Protein AF-A0A1Q6M6F8-F1 (afdb_monomer_lite)

Structure (mmCIF, N/CA/C/O backbone):
data_AF-A0A1Q6M6F8-F1
#
_entry.id   AF-A0A1Q6M6F8-F1
#
loop_
_atom_site.group_PDB
_atom_site.id
_atom_site.type_symbol
_atom_site.label_atom_id
_atom_site.label_alt_id
_atom_site.label_comp_id
_atom_site.label_asym_id
_atom_site.label_entity_id
_atom_site.label_seq_id
_atom_site.pdbx_PDB_ins_code
_atom_site.Cartn_x
_atom_site.Cartn_y
_atom_site.Cartn_z
_atom_site.occupancy
_atom_site.B_iso_or_equiv
_atom_site.auth_seq_id
_atom_site.auth_comp_id
_atom_site.auth_asym_id
_atom_site.auth_atom_id
_atom_site.pdbx_PDB_model_num
ATOM 1 N N . MET A 1 1 ? 40.338 30.286 -50.787 1.00 54.12 1 MET A N 1
ATOM 2 C CA . MET A 1 1 ? 39.137 29.441 -50.655 1.00 54.12 1 MET A CA 1
ATOM 3 C C . MET A 1 1 ? 38.231 30.075 -49.625 1.00 54.12 1 MET A C 1
ATOM 5 O O . MET A 1 1 ? 38.720 30.482 -48.573 1.00 54.12 1 MET A O 1
ATOM 9 N N . SER A 1 2 ? 36.960 30.252 -49.966 1.00 55.09 2 SER A N 1
ATOM 10 C CA . SER A 1 2 ? 35.949 30.808 -49.062 1.00 55.09 2 SER A CA 1
ATOM 11 C C . SER A 1 2 ? 35.604 29.795 -47.964 1.00 55.09 2 SER A C 1
ATOM 13 O O . SER A 1 2 ? 35.619 28.592 -48.212 1.00 55.09 2 SER A O 1
ATOM 15 N N . ALA A 1 3 ? 35.249 30.252 -46.759 1.00 60.31 3 ALA A N 1
ATOM 16 C CA . ALA A 1 3 ? 34.847 29.367 -45.655 1.00 60.31 3 ALA A CA 1
ATOM 17 C C . ALA A 1 3 ? 33.679 28.429 -46.031 1.00 60.31 3 ALA A C 1
ATOM 19 O O . ALA A 1 3 ? 33.611 27.311 -45.533 1.00 60.31 3 ALA A O 1
ATOM 20 N N . LYS A 1 4 ? 32.811 28.860 -46.959 1.00 62.41 4 LYS A N 1
ATOM 21 C CA . LYS A 1 4 ? 31.699 28.055 -47.488 1.00 62.41 4 LYS A CA 1
ATOM 22 C C . LYS A 1 4 ? 32.152 26.915 -48.411 1.00 62.41 4 LYS A C 1
ATOM 24 O O . LYS A 1 4 ? 31.589 25.832 -48.333 1.00 62.41 4 LYS A O 1
ATOM 29 N N . GLU A 1 5 ? 33.190 27.127 -49.226 1.00 61.03 5 GLU A N 1
ATOM 30 C CA . GLU A 1 5 ? 33.732 26.082 -50.116 1.00 61.03 5 GLU A CA 1
ATOM 31 C C . GLU A 1 5 ? 34.355 24.944 -49.300 1.00 61.03 5 GLU A C 1
ATOM 33 O O . GLU A 1 5 ? 34.145 23.777 -49.608 1.00 61.03 5 GLU A O 1
ATOM 38 N N . ASN A 1 6 ? 35.055 25.262 -48.207 1.00 70.06 6 ASN A N 1
ATOM 39 C CA . ASN A 1 6 ? 35.656 24.242 -47.343 1.00 70.06 6 ASN A CA 1
ATOM 40 C C . ASN A 1 6 ? 34.615 23.381 -46.606 1.00 70.06 6 ASN A C 1
ATOM 42 O O . ASN A 1 6 ? 34.870 22.207 -46.353 1.00 70.06 6 ASN A O 1
ATOM 46 N N . GLU A 1 7 ? 33.450 23.935 -46.267 1.00 77.94 7 GLU A N 1
ATOM 47 C CA . GLU A 1 7 ? 32.391 23.200 -45.563 1.00 77.94 7 GLU A CA 1
ATOM 48 C C . GLU A 1 7 ? 31.625 22.246 -46.498 1.00 77.94 7 GLU A C 1
ATOM 50 O O . GLU A 1 7 ? 31.285 21.125 -46.113 1.00 77.94 7 GLU A O 1
ATOM 55 N N . GLU A 1 8 ? 31.394 22.657 -47.747 1.00 79.19 8 GLU A N 1
ATOM 56 C CA . GLU A 1 8 ? 30.824 21.788 -48.786 1.00 79.19 8 GLU A CA 1
ATOM 57 C C . GLU A 1 8 ? 31.805 20.684 -49.206 1.00 79.19 8 GLU A C 1
ATOM 59 O O . GLU A 1 8 ? 31.403 19.528 -49.372 1.00 79.19 8 GLU A O 1
ATOM 64 N N . ILE A 1 9 ? 33.102 20.998 -49.294 1.00 77.25 9 ILE A N 1
ATOM 65 C CA . ILE A 1 9 ? 34.159 20.010 -49.555 1.00 77.25 9 ILE A CA 1
ATOM 66 C C . ILE A 1 9 ? 34.238 18.973 -48.419 1.00 77.25 9 ILE A C 1
ATOM 68 O O . ILE A 1 9 ? 34.356 17.779 -48.683 1.00 77.25 9 ILE A O 1
ATOM 72 N N . ASP A 1 10 ? 34.108 19.383 -47.154 1.00 82.88 10 ASP A N 1
ATOM 73 C CA . ASP A 1 10 ? 34.149 18.448 -46.020 1.00 82.88 10 ASP A CA 1
ATOM 74 C C . ASP A 1 10 ? 32.909 17.533 -45.960 1.00 82.88 10 ASP A C 1
ATOM 76 O O . ASP A 1 10 ? 33.017 16.334 -45.679 1.00 82.88 10 ASP A O 1
ATOM 80 N N . LYS A 1 11 ? 31.719 18.060 -46.285 1.00 84.56 11 LYS A N 1
ATOM 81 C CA . LYS A 1 11 ? 30.490 17.251 -46.404 1.00 84.56 11 LYS A CA 1
ATOM 82 C C . LYS A 1 11 ? 30.592 16.228 -47.535 1.00 84.56 11 LYS A C 1
ATOM 84 O O . LYS A 1 11 ? 30.311 15.052 -47.311 1.00 84.56 11 LYS A O 1
ATOM 89 N N . THR A 1 12 ? 31.053 16.648 -48.710 1.00 81.00 12 THR A N 1
ATOM 90 C CA . THR A 1 12 ? 31.200 15.761 -49.876 1.00 81.00 12 THR A CA 1
ATOM 91 C C . THR A 1 12 ? 32.276 14.693 -49.665 1.00 81.00 12 THR A C 1
ATOM 93 O O . THR A 1 12 ? 32.055 13.538 -50.021 1.00 81.00 12 THR A O 1
ATOM 96 N N . LEU A 1 13 ? 33.394 15.005 -48.997 1.00 79.56 13 LEU A N 1
ATOM 97 C CA . LEU A 1 13 ? 34.394 14.008 -48.584 1.00 79.56 13 LEU A CA 1
ATOM 98 C C . LEU A 1 13 ? 33.834 12.981 -47.590 1.00 79.56 13 LEU A C 1
ATOM 100 O O . LEU A 1 13 ? 34.155 11.795 -47.682 1.00 79.56 13 LEU A O 1
ATOM 104 N N . LYS A 1 14 ? 32.987 13.403 -46.643 1.00 79.69 14 LYS A N 1
ATOM 105 C CA . LYS A 1 14 ? 32.314 12.493 -45.698 1.00 79.69 14 LYS A CA 1
ATOM 106 C C . LYS A 1 14 ? 31.314 11.574 -46.395 1.00 79.69 14 LYS A C 1
ATOM 108 O O . LYS A 1 14 ? 31.249 10.394 -46.057 1.00 79.69 14 LYS A O 1
ATOM 113 N N . GLU A 1 15 ? 30.555 12.090 -47.356 1.00 78.06 15 GLU A N 1
ATOM 114 C CA . GLU A 1 15 ? 29.629 11.295 -48.170 1.00 78.06 15 GLU A CA 1
ATOM 115 C C . GLU A 1 15 ? 30.373 10.317 -49.085 1.00 78.06 15 GLU A C 1
ATOM 117 O O . GLU A 1 15 ? 30.044 9.131 -49.102 1.00 78.06 15 GLU A O 1
ATOM 122 N N . LEU A 1 16 ? 31.441 10.761 -49.754 1.00 75.12 16 LEU A N 1
ATOM 123 C CA . LEU A 1 16 ? 32.292 9.902 -50.579 1.00 75.12 16 LEU A CA 1
ATOM 124 C C . LEU A 1 16 ? 32.939 8.783 -49.752 1.00 75.12 16 LEU A C 1
ATOM 126 O O . LEU A 1 16 ? 32.930 7.631 -50.170 1.00 75.12 16 LEU A O 1
ATOM 130 N N . ASN A 1 17 ? 33.430 9.087 -48.546 1.00 73.62 17 ASN A N 1
ATOM 131 C CA . ASN A 1 17 ? 33.980 8.081 -47.632 1.00 73.62 17 ASN A CA 1
ATOM 132 C C . ASN A 1 17 ? 32.930 7.093 -47.107 1.00 73.62 17 ASN A C 1
ATOM 134 O O . ASN A 1 17 ? 33.291 5.983 -46.729 1.00 73.62 17 ASN A O 1
ATOM 138 N N . LYS A 1 18 ? 31.645 7.465 -47.050 1.00 71.12 18 LYS A N 1
ATOM 139 C CA . LYS A 1 18 ? 30.561 6.518 -46.745 1.00 71.12 18 LYS A CA 1
ATOM 140 C C . LYS A 1 18 ? 30.255 5.623 -47.944 1.00 71.12 18 LYS A C 1
ATOM 142 O O . LYS A 1 18 ? 30.120 4.422 -47.761 1.00 71.12 18 LYS A O 1
ATOM 147 N N . LEU A 1 19 ? 30.194 6.196 -49.148 1.00 69.25 19 LEU A N 1
ATOM 148 C CA . LEU A 1 19 ? 29.946 5.468 -50.401 1.00 69.25 19 LEU A CA 1
ATOM 149 C C . LEU A 1 19 ? 31.112 4.555 -50.807 1.00 69.25 19 LEU A C 1
ATOM 151 O O . LEU A 1 19 ? 30.902 3.556 -51.482 1.00 69.25 19 LEU A O 1
ATOM 155 N N . SER A 1 20 ? 32.335 4.901 -50.399 1.00 63.59 20 SER A N 1
ATOM 156 C CA . SER A 1 20 ? 33.549 4.121 -50.653 1.00 63.59 20 SER A CA 1
ATOM 157 C C . SER A 1 20 ? 33.733 2.943 -49.685 1.00 63.59 20 SER A C 1
ATOM 159 O O . SER A 1 20 ? 34.682 2.177 -49.860 1.00 63.59 20 SER A O 1
ATOM 161 N N . LYS A 1 21 ? 32.889 2.807 -48.653 1.00 75.25 21 LYS A N 1
ATOM 162 C CA . LYS A 1 21 ? 32.898 1.644 -47.753 1.00 75.25 21 LYS A CA 1
ATOM 163 C C . LYS A 1 21 ? 32.114 0.492 -48.366 1.00 75.25 21 LYS A C 1
ATOM 165 O O . LYS A 1 21 ? 31.173 0.715 -49.122 1.00 75.25 21 LYS A O 1
ATOM 170 N N . ASP A 1 22 ? 32.492 -0.728 -47.998 1.00 84.44 22 ASP A N 1
ATOM 171 C CA . ASP A 1 22 ? 31.762 -1.932 -48.384 1.00 84.44 22 ASP A CA 1
ATOM 172 C C . ASP A 1 22 ? 30.301 -1.836 -47.890 1.00 84.44 22 ASP A C 1
ATOM 174 O O . ASP A 1 22 ? 30.079 -1.670 -46.681 1.00 84.44 22 ASP A O 1
ATOM 178 N N . PRO A 1 23 ? 29.300 -1.910 -48.788 1.00 84.06 23 PRO A N 1
ATOM 179 C CA . PRO A 1 23 ? 27.889 -1.865 -48.420 1.00 84.06 23 PRO A CA 1
ATOM 180 C C . PRO A 1 23 ? 27.503 -2.859 -47.317 1.00 84.06 23 PRO A C 1
ATOM 182 O O . PRO A 1 23 ? 26.645 -2.544 -46.491 1.00 84.06 23 PRO A O 1
ATOM 185 N N . GLU A 1 24 ? 28.148 -4.030 -47.253 1.00 86.50 24 GLU A N 1
ATOM 186 C CA . GLU A 1 24 ? 27.878 -5.015 -46.201 1.00 86.50 24 GLU A CA 1
ATOM 187 C C . GLU A 1 24 ? 28.318 -4.542 -44.808 1.00 86.50 24 GLU A C 1
ATOM 189 O O . GLU A 1 24 ? 27.642 -4.821 -43.815 1.00 86.50 24 GLU A O 1
ATOM 194 N N . GLU A 1 25 ? 29.436 -3.821 -44.703 1.00 82.75 25 GLU A N 1
ATOM 195 C CA . GLU A 1 25 ? 29.900 -3.267 -43.427 1.00 82.75 25 GLU A CA 1
ATOM 196 C C . GLU A 1 25 ? 29.019 -2.107 -42.961 1.00 82.75 25 GLU A C 1
ATOM 198 O O . GLU A 1 25 ? 28.721 -2.000 -41.768 1.00 82.75 25 GLU A O 1
ATOM 203 N N . VAL A 1 26 ? 28.563 -1.266 -43.896 1.00 84.12 26 VAL A N 1
ATOM 204 C CA . VAL A 1 26 ? 27.620 -0.178 -43.600 1.00 84.12 26 VAL A CA 1
ATOM 205 C C . VAL A 1 26 ? 26.303 -0.750 -43.079 1.00 84.12 26 VAL A C 1
ATOM 207 O O . VAL A 1 26 ? 25.832 -0.316 -42.030 1.00 84.12 26 VAL A O 1
ATOM 210 N N . ALA A 1 27 ? 25.763 -1.783 -43.733 1.00 87.50 27 ALA A N 1
ATOM 211 C CA . ALA A 1 27 ? 24.533 -2.441 -43.300 1.00 87.50 27 ALA A CA 1
ATOM 212 C C . ALA A 1 27 ? 24.665 -3.081 -41.905 1.00 87.50 27 ALA A C 1
ATOM 214 O O . ALA A 1 27 ? 23.794 -2.886 -41.059 1.00 87.50 27 ALA A O 1
ATOM 215 N N . LYS A 1 28 ? 25.773 -3.785 -41.621 1.00 88.12 28 LYS A N 1
ATOM 216 C CA . LYS A 1 28 ? 26.042 -4.366 -40.288 1.00 88.12 28 LYS A CA 1
ATOM 217 C C . LYS A 1 28 ? 26.160 -3.292 -39.203 1.00 88.12 28 LYS A C 1
ATOM 219 O O . LYS A 1 28 ? 25.697 -3.495 -38.080 1.00 88.12 28 LYS A O 1
ATOM 224 N N . TYR A 1 29 ? 26.787 -2.157 -39.519 1.00 87.50 29 TYR A N 1
ATOM 225 C CA . TYR A 1 29 ? 26.896 -1.029 -38.594 1.00 87.50 29 TYR A CA 1
ATOM 226 C C . TYR A 1 29 ? 25.525 -0.407 -38.308 1.00 87.50 29 TYR A C 1
ATOM 228 O O . TYR A 1 29 ? 25.161 -0.238 -37.146 1.00 87.50 29 TYR A O 1
ATOM 236 N N . GLU A 1 30 ? 24.741 -0.129 -39.349 1.00 88.19 30 GLU A N 1
ATOM 237 C CA . GLU A 1 30 ? 23.393 0.417 -39.204 1.00 88.19 30 GLU A CA 1
ATOM 238 C C . GLU A 1 30 ? 22.485 -0.540 -38.430 1.00 88.19 30 GLU A C 1
ATOM 240 O O . GLU A 1 30 ? 21.820 -0.115 -37.491 1.00 88.19 30 GLU A O 1
ATOM 245 N N . GLU A 1 31 ? 22.487 -1.838 -38.743 1.00 91.44 31 GLU A N 1
ATOM 246 C CA . GLU A 1 31 ? 21.683 -2.835 -38.028 1.00 91.44 31 GLU A CA 1
ATOM 247 C C . GLU A 1 31 ? 22.027 -2.895 -36.534 1.00 91.44 31 GLU A C 1
ATOM 249 O O . GLU A 1 31 ? 21.130 -3.003 -35.691 1.00 91.44 31 GLU A O 1
ATOM 254 N N . ARG A 1 32 ? 23.312 -2.757 -36.190 1.00 93.50 32 ARG A N 1
ATOM 255 C CA . ARG A 1 32 ? 23.765 -2.670 -34.800 1.00 93.50 32 ARG A CA 1
ATOM 256 C C . ARG A 1 32 ? 23.236 -1.417 -34.103 1.00 93.50 32 ARG A C 1
ATOM 258 O O . ARG A 1 32 ? 22.711 -1.534 -32.997 1.00 93.50 32 ARG A O 1
ATOM 265 N N . GLU A 1 33 ? 23.349 -0.247 -34.729 1.00 92.31 33 GLU A N 1
ATOM 266 C CA . GLU A 1 33 ? 22.814 1.013 -34.189 1.00 92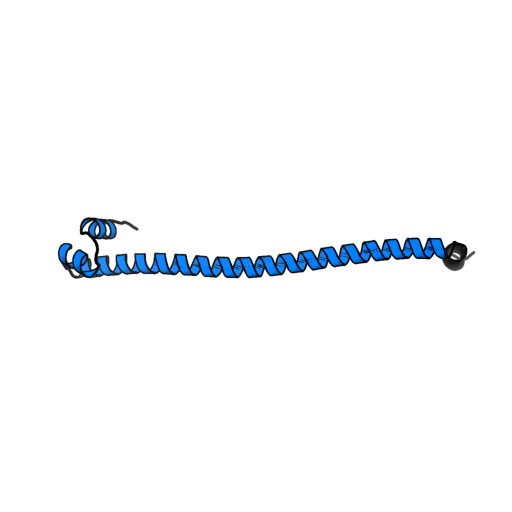.31 33 GLU A CA 1
ATOM 267 C C . GLU A 1 33 ? 21.290 0.927 -34.012 1.00 92.31 33 GLU A C 1
ATOM 269 O O . GLU A 1 33 ? 20.762 1.214 -32.937 1.00 92.31 33 GLU A O 1
ATOM 274 N N . TRP A 1 34 ? 20.579 0.409 -35.017 1.00 95.19 34 TRP A N 1
ATOM 275 C CA . TRP A 1 34 ? 19.142 0.154 -34.944 1.00 95.19 34 TRP A CA 1
ATOM 276 C C . TRP A 1 34 ? 18.779 -0.818 -33.821 1.00 95.19 34 TRP A C 1
ATOM 278 O O . TRP A 1 34 ? 17.772 -0.618 -33.143 1.00 95.19 34 TRP A O 1
ATOM 288 N N . SER A 1 35 ? 19.578 -1.863 -33.596 1.00 94.06 35 SER A N 1
ATOM 289 C CA . SER A 1 35 ? 19.352 -2.813 -32.505 1.00 94.06 35 SER A CA 1
ATOM 290 C C . SER A 1 35 ? 19.511 -2.162 -31.133 1.00 94.06 35 SER A C 1
ATOM 292 O O . SER A 1 35 ? 18.709 -2.442 -30.244 1.00 94.06 35 SER A O 1
ATOM 294 N N . ILE A 1 36 ? 20.512 -1.295 -30.959 1.00 93.69 36 ILE A N 1
ATOM 295 C CA . ILE A 1 36 ? 20.715 -0.542 -29.714 1.00 93.69 36 ILE A CA 1
ATOM 296 C C . ILE A 1 36 ? 19.535 0.404 -29.486 1.00 93.69 36 ILE A C 1
ATOM 298 O O . ILE A 1 36 ? 18.943 0.401 -28.409 1.00 93.69 36 ILE A O 1
ATOM 302 N N . MET A 1 37 ? 19.125 1.145 -30.519 1.00 94.81 37 MET A N 1
ATOM 303 C CA . MET A 1 37 ? 17.983 2.054 -30.427 1.00 94.81 37 MET A CA 1
ATOM 304 C C . MET A 1 37 ? 16.681 1.321 -30.091 1.00 94.81 37 MET A C 1
ATOM 306 O O . MET A 1 37 ? 15.925 1.789 -29.241 1.00 94.81 37 MET A O 1
ATOM 310 N N . ARG A 1 38 ? 16.413 0.170 -30.726 1.00 96.38 38 ARG A N 1
ATOM 311 C CA . ARG A 1 38 ? 15.238 -0.661 -30.412 1.00 96.38 38 ARG A CA 1
ATOM 312 C C . ARG A 1 38 ? 15.260 -1.117 -28.961 1.00 96.38 38 ARG A C 1
ATOM 314 O O . ARG A 1 38 ? 14.269 -0.929 -28.265 1.00 96.38 38 ARG A O 1
ATOM 321 N N . TYR A 1 39 ? 16.394 -1.641 -28.504 1.00 96.25 39 TYR A N 1
ATOM 322 C CA . TYR A 1 39 ? 16.552 -2.088 -27.126 1.00 96.25 39 TYR A CA 1
ATOM 323 C C . TYR A 1 39 ? 16.305 -0.952 -26.126 1.00 96.25 39 TYR A C 1
ATOM 325 O O . TYR A 1 39 ? 15.525 -1.111 -25.191 1.00 96.25 39 TYR A O 1
ATOM 333 N N . ASP A 1 40 ? 16.894 0.223 -26.345 1.00 96.25 40 ASP A N 1
ATOM 334 C CA . ASP A 1 40 ? 16.710 1.369 -25.452 1.00 96.25 40 ASP A CA 1
ATOM 335 C C . ASP A 1 40 ? 15.249 1.830 -25.386 1.00 96.25 40 ASP A C 1
ATOM 337 O O . ASP A 1 40 ? 14.755 2.193 -24.314 1.00 96.25 40 ASP A O 1
ATOM 341 N N . VAL A 1 41 ? 14.545 1.819 -26.521 1.00 97.00 41 VAL A N 1
ATOM 342 C CA . VAL A 1 41 ? 13.115 2.147 -26.582 1.00 97.00 41 VAL A CA 1
ATOM 343 C C . VAL A 1 41 ? 12.290 1.095 -25.843 1.00 97.00 41 VAL A C 1
ATOM 345 O O . VAL A 1 41 ? 11.496 1.459 -24.978 1.00 97.00 41 VAL A O 1
ATOM 348 N N . GLU A 1 42 ? 12.513 -0.192 -26.113 1.00 96.94 42 GLU A N 1
ATOM 349 C CA . GLU A 1 42 ? 11.815 -1.293 -25.440 1.00 96.94 42 GLU A CA 1
ATOM 350 C C . GLU A 1 42 ? 12.008 -1.237 -23.923 1.00 96.94 42 GLU A C 1
ATOM 352 O O . GLU A 1 42 ? 11.043 -1.347 -23.165 1.00 96.94 42 GLU A O 1
ATOM 357 N N . MET A 1 43 ? 13.235 -0.996 -23.459 1.00 97.38 43 MET A N 1
ATOM 358 C CA . MET A 1 43 ? 13.539 -0.904 -22.032 1.00 97.38 43 MET A CA 1
ATOM 359 C C . MET A 1 43 ? 12.845 0.290 -21.374 1.00 97.38 43 MET A C 1
ATOM 361 O O . MET A 1 43 ? 12.303 0.149 -20.274 1.00 97.38 43 MET A O 1
ATOM 365 N N . LYS A 1 44 ? 12.801 1.450 -22.042 1.00 96.88 44 LYS A N 1
ATOM 366 C CA . LYS A 1 44 ? 12.047 2.617 -21.555 1.00 96.88 44 LYS A CA 1
ATOM 367 C C . LYS A 1 44 ? 10.554 2.314 -21.468 1.00 96.88 44 LYS A C 1
ATOM 369 O O . LYS A 1 44 ? 9.954 2.551 -20.424 1.00 96.88 44 LYS A O 1
ATOM 374 N N . THR A 1 45 ? 9.971 1.725 -22.510 1.00 96.12 45 THR A N 1
ATOM 375 C CA . THR A 1 45 ? 8.546 1.375 -22.535 1.00 96.12 45 THR A CA 1
ATOM 376 C C . THR A 1 45 ? 8.189 0.342 -21.466 1.00 96.12 45 THR A C 1
ATOM 378 O O . THR A 1 45 ? 7.205 0.520 -20.749 1.00 96.12 45 THR A O 1
ATOM 381 N N . ASN A 1 46 ? 8.999 -0.705 -21.301 1.00 97.12 46 ASN A N 1
ATOM 382 C CA . ASN A 1 46 ? 8.780 -1.728 -20.279 1.00 97.12 46 ASN A CA 1
ATOM 383 C C . ASN A 1 46 ? 8.852 -1.141 -18.869 1.00 97.12 46 ASN A C 1
ATOM 385 O O . ASN A 1 46 ? 8.042 -1.490 -18.009 1.00 97.12 46 ASN A O 1
ATOM 389 N N . ARG A 1 47 ? 9.792 -0.220 -18.634 1.00 96.31 47 ARG A N 1
ATOM 390 C CA . ARG A 1 47 ? 9.895 0.491 -17.362 1.00 96.31 47 ARG A CA 1
ATOM 391 C C . ARG A 1 47 ? 8.658 1.346 -17.094 1.00 96.31 47 ARG A C 1
ATOM 393 O O . ARG A 1 47 ? 8.078 1.223 -16.021 1.00 96.31 47 ARG A O 1
ATOM 400 N N . GLU A 1 48 ? 8.234 2.165 -18.055 1.00 96.88 48 GLU A N 1
ATOM 401 C CA . GLU A 1 48 ? 7.035 3.005 -17.917 1.00 96.88 48 GLU A CA 1
ATOM 402 C C . GLU A 1 48 ? 5.774 2.171 -17.665 1.00 96.88 48 GLU A C 1
ATOM 404 O O . GLU A 1 48 ? 4.933 2.535 -16.839 1.00 96.88 48 GLU A O 1
ATOM 409 N N . LEU A 1 49 ? 5.636 1.039 -18.358 1.00 97.00 49 LEU A N 1
ATOM 410 C CA . LEU A 1 49 ? 4.525 0.119 -18.150 1.00 97.00 49 LEU A CA 1
ATOM 411 C C . LEU A 1 49 ? 4.572 -0.490 -16.743 1.00 97.00 49 LEU A C 1
ATOM 413 O O . LEU A 1 49 ? 3.556 -0.508 -16.050 1.00 97.00 49 LEU A O 1
ATOM 417 N N . GLY A 1 50 ? 5.753 -0.924 -16.297 1.00 97.44 50 GLY A N 1
ATOM 418 C CA . GLY A 1 50 ? 5.965 -1.458 -14.954 1.00 97.44 50 GLY A CA 1
ATOM 419 C C . GLY A 1 50 ? 5.660 -0.446 -13.848 1.00 97.44 50 GLY A C 1
ATOM 420 O O . GLY A 1 50 ? 5.014 -0.799 -12.863 1.00 97.44 50 GLY A O 1
ATOM 421 N N . GLU A 1 51 ? 6.061 0.816 -14.021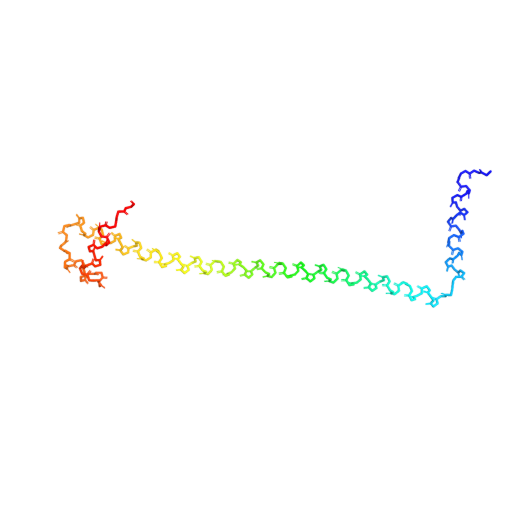 1.00 97.31 51 GLU A N 1
ATOM 422 C CA . GLU A 1 51 ? 5.755 1.905 -13.084 1.00 97.31 51 GLU A CA 1
ATOM 423 C C . GLU A 1 51 ? 4.238 2.152 -13.005 1.00 97.31 51 GLU A C 1
ATOM 425 O O . GLU A 1 51 ? 3.678 2.148 -11.906 1.00 97.31 51 GLU A O 1
ATOM 430 N N . LYS A 1 52 ? 3.544 2.244 -14.150 1.00 97.12 52 LYS A N 1
ATOM 431 C CA . LYS A 1 52 ? 2.077 2.410 -14.201 1.00 97.12 52 LYS A CA 1
ATOM 432 C C . LYS A 1 52 ? 1.329 1.235 -13.573 1.00 97.12 52 LYS A C 1
ATOM 434 O O . LYS A 1 52 ? 0.398 1.430 -12.791 1.00 97.12 52 LYS A O 1
ATOM 439 N N . GLU A 1 53 ? 1.714 0.002 -13.901 1.00 96.12 53 GLU A N 1
ATOM 440 C CA . GLU A 1 53 ? 1.108 -1.186 -13.297 1.00 96.12 53 GLU A CA 1
ATOM 441 C C . GLU A 1 53 ? 1.359 -1.247 -11.789 1.00 96.12 53 GLU A C 1
ATOM 443 O O . GLU A 1 53 ? 0.453 -1.590 -11.023 1.00 96.12 53 GLU A O 1
ATOM 448 N N . GLY A 1 54 ? 2.576 -0.906 -11.363 1.00 97.56 54 GLY A N 1
ATOM 449 C CA . GLY A 1 54 ? 2.969 -0.844 -9.962 1.00 97.56 54 GLY A CA 1
ATOM 450 C C . GLY A 1 54 ? 2.133 0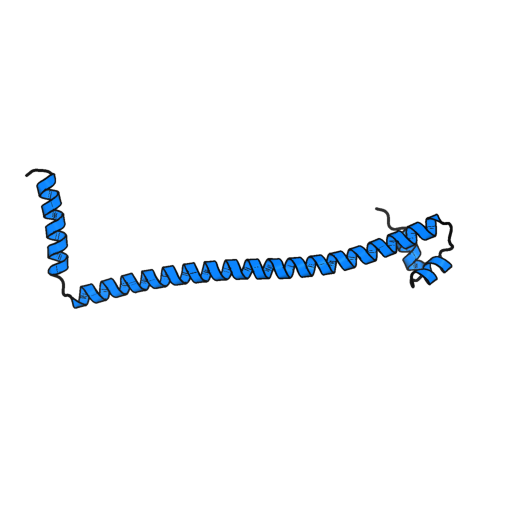.161 -9.177 1.00 97.56 54 GLY A C 1
ATOM 451 O O . GLY A 1 54 ? 1.601 -0.186 -8.123 1.00 97.56 54 GLY A O 1
ATOM 452 N N . GLU A 1 55 ? 1.942 1.364 -9.718 1.00 97.44 55 GLU A N 1
ATOM 453 C CA . GLU A 1 55 ? 1.118 2.413 -9.114 1.00 97.44 55 GLU A CA 1
ATOM 454 C C . GLU A 1 55 ? -0.347 1.973 -8.980 1.00 97.44 55 GLU A C 1
ATOM 456 O O . GLU A 1 55 ? -0.912 2.014 -7.885 1.00 97.44 55 GLU A O 1
ATOM 461 N N . ILE A 1 56 ? -0.949 1.447 -10.054 1.00 96.88 56 ILE A N 1
ATOM 462 C CA . ILE A 1 56 ? -2.341 0.969 -10.038 1.00 96.88 56 ILE A CA 1
ATOM 463 C C . ILE A 1 56 ? -2.525 -0.158 -9.013 1.00 96.88 56 ILE A C 1
ATOM 465 O O . ILE A 1 56 ? -3.519 -0.184 -8.278 1.00 96.88 56 ILE A O 1
ATOM 469 N N . ARG A 1 57 ? -1.589 -1.114 -8.955 1.00 96.12 57 ARG A N 1
ATOM 470 C CA . ARG A 1 57 ? -1.632 -2.202 -7.966 1.00 96.12 57 ARG A CA 1
ATOM 471 C C . ARG A 1 57 ? -1.471 -1.658 -6.549 1.00 96.12 57 ARG A C 1
ATOM 473 O O . ARG A 1 57 ? -2.232 -2.060 -5.669 1.00 96.12 57 ARG A O 1
ATOM 480 N N . GLY A 1 58 ? -0.531 -0.739 -6.342 1.00 97.38 58 GLY A N 1
ATOM 481 C CA . GLY A 1 58 ? -0.285 -0.080 -5.063 1.00 97.38 58 GLY A CA 1
ATOM 482 C C . GLY A 1 58 ? -1.527 0.635 -4.537 1.00 97.38 58 GLY A C 1
ATOM 483 O O . GLY A 1 58 ? -1.945 0.369 -3.410 1.00 97.38 58 GLY A O 1
ATOM 484 N N . LEU A 1 59 ? -2.175 1.447 -5.376 1.00 97.06 59 LEU A N 1
ATOM 485 C CA . LEU A 1 59 ? -3.414 2.153 -5.038 1.00 97.06 59 LEU A CA 1
ATOM 486 C C . LEU A 1 59 ? -4.538 1.185 -4.655 1.00 97.06 59 LEU A C 1
ATOM 488 O O . LEU A 1 59 ? -5.131 1.328 -3.589 1.00 97.06 59 LEU A O 1
ATOM 492 N N . LYS A 1 60 ? -4.783 0.140 -5.460 1.00 96.31 60 LYS A N 1
ATOM 493 C CA . LYS A 1 60 ? -5.827 -0.861 -5.166 1.00 96.31 60 LYS A CA 1
ATOM 494 C C . LYS A 1 60 ? -5.587 -1.596 -3.847 1.00 96.31 60 LYS A C 1
ATOM 496 O O . LYS A 1 60 ? -6.537 -1.898 -3.125 1.00 96.31 60 LYS A O 1
ATOM 501 N N . ILE A 1 61 ? -4.336 -1.939 -3.544 1.00 96.12 61 ILE A N 1
ATOM 502 C CA . ILE A 1 61 ? -3.982 -2.607 -2.285 1.00 96.12 61 ILE A CA 1
ATOM 503 C C . ILE A 1 61 ? -4.137 -1.634 -1.113 1.00 96.12 61 ILE A C 1
ATOM 505 O O . ILE A 1 61 ? -4.709 -2.013 -0.091 1.00 96.12 61 ILE A O 1
ATOM 509 N N . GLY A 1 62 ? -3.659 -0.399 -1.269 1.00 96.81 62 GLY A N 1
ATOM 510 C CA . GLY A 1 62 ? -3.768 0.655 -0.264 1.00 96.81 62 GLY A CA 1
ATOM 511 C C . GLY A 1 62 ? -5.218 0.960 0.096 1.00 96.81 62 GLY A C 1
ATOM 512 O O . GLY A 1 62 ? -5.567 0.934 1.272 1.00 96.81 62 GLY A O 1
ATOM 513 N N . GLU A 1 63 ? -6.083 1.141 -0.902 1.00 96.31 63 GLU A N 1
ATOM 514 C CA . GLU A 1 63 ? -7.512 1.403 -0.704 1.00 96.31 63 GLU A CA 1
ATOM 515 C C . GLU A 1 63 ? -8.205 0.249 0.031 1.00 96.31 63 GLU A C 1
ATOM 517 O O . GLU A 1 63 ? -8.896 0.467 1.026 1.00 96.31 63 GLU A O 1
ATOM 522 N N . LYS A 1 64 ? -7.974 -0.999 -0.400 1.00 95.50 64 LYS A N 1
ATOM 523 C CA . LYS A 1 64 ? -8.550 -2.178 0.267 1.00 95.50 64 LYS A CA 1
ATOM 524 C C . LYS A 1 64 ? -8.101 -2.287 1.721 1.00 95.50 64 LYS A C 1
ATOM 526 O O . LYS A 1 64 ? -8.930 -2.541 2.591 1.00 95.50 64 LYS A O 1
ATOM 531 N N . ARG A 1 65 ? -6.804 -2.101 1.989 1.00 94.44 65 ARG A N 1
ATOM 532 C CA . ARG A 1 65 ? -6.260 -2.145 3.354 1.00 94.44 65 ARG A CA 1
ATOM 533 C C . ARG A 1 65 ? -6.838 -1.026 4.211 1.00 94.44 65 ARG A C 1
ATOM 535 O O . ARG A 1 65 ? -7.352 -1.313 5.285 1.00 94.44 65 ARG A O 1
ATOM 542 N N . GLY A 1 66 ? -6.833 0.203 3.699 1.00 95.94 66 GLY A N 1
ATOM 543 C CA . GLY A 1 66 ? -7.383 1.364 4.391 1.00 95.94 66 GLY A CA 1
ATOM 544 C C . GLY A 1 66 ? -8.870 1.210 4.700 1.00 95.94 66 GLY A C 1
ATOM 545 O O . GLY A 1 66 ? -9.304 1.552 5.794 1.00 95.94 66 GLY A O 1
ATOM 546 N N . ARG A 1 67 ? -9.651 0.618 3.788 1.00 95.38 67 ARG A N 1
ATOM 547 C CA . ARG A 1 67 ? -11.066 0.322 4.032 1.00 95.38 67 ARG A CA 1
ATOM 548 C C . ARG A 1 67 ? -11.260 -0.719 5.133 1.00 95.38 67 ARG A C 1
ATOM 550 O O . ARG A 1 67 ? -12.068 -0.491 6.023 1.00 95.38 67 ARG A O 1
ATOM 557 N N . ILE A 1 68 ? -10.530 -1.834 5.095 1.00 94.56 68 ILE A N 1
ATOM 558 C CA . ILE A 1 68 ? -10.636 -2.891 6.117 1.00 94.56 68 ILE A CA 1
ATOM 559 C C . ILE A 1 68 ? -10.251 -2.347 7.496 1.00 94.56 68 ILE A C 1
ATOM 561 O O . ILE A 1 68 ? -10.963 -2.563 8.476 1.00 94.56 68 ILE A O 1
ATOM 565 N N . GLU A 1 69 ? -9.135 -1.625 7.570 1.00 94.12 69 GLU A N 1
ATOM 566 C CA . GLU A 1 69 ? -8.654 -1.023 8.811 1.00 94.12 69 GLU A CA 1
ATOM 567 C C . GLU A 1 69 ? -9.615 0.058 9.320 1.00 94.12 69 GLU A C 1
ATOM 569 O O . GLU A 1 69 ? -9.975 0.066 10.496 1.00 94.12 69 GLU A O 1
ATOM 574 N N . GLY A 1 70 ? -10.110 0.913 8.423 1.00 94.38 70 GLY A N 1
ATOM 575 C CA . GLY A 1 70 ? -11.101 1.937 8.734 1.00 94.38 70 GLY A CA 1
ATOM 576 C C . GLY A 1 70 ? -12.427 1.357 9.228 1.00 94.38 70 GLY A C 1
ATOM 577 O O . GLY A 1 70 ? -12.965 1.841 10.220 1.00 94.38 70 GLY A O 1
ATOM 578 N N . GLU A 1 71 ? -12.939 0.297 8.598 1.00 94.69 71 GLU A N 1
ATOM 579 C CA . GLU A 1 71 ? -14.160 -0.392 9.034 1.00 94.69 71 GLU A CA 1
ATOM 580 C C . GLU A 1 71 ? -13.973 -1.053 10.406 1.00 94.69 71 GLU A C 1
ATOM 582 O O . GLU A 1 71 ? -14.854 -0.945 11.262 1.00 94.69 71 GLU A O 1
ATOM 587 N N . LYS A 1 72 ? -12.823 -1.696 10.655 1.00 93.38 72 LYS A N 1
ATOM 588 C CA . LYS A 1 72 ? -12.510 -2.291 11.962 1.00 93.38 72 LYS A CA 1
ATOM 589 C C . LYS A 1 72 ? -12.450 -1.223 13.057 1.00 93.38 72 LYS A C 1
ATOM 591 O O . LYS A 1 72 ? -13.173 -1.327 14.048 1.00 93.38 72 LYS A O 1
ATOM 596 N N . ASN A 1 73 ? -11.656 -0.175 12.844 1.00 92.62 73 ASN A N 1
ATOM 597 C CA . ASN A 1 73 ? -11.505 0.926 13.795 1.00 92.62 73 ASN A CA 1
ATOM 598 C C . ASN A 1 73 ? -12.835 1.663 14.009 1.00 92.62 73 ASN A C 1
ATOM 600 O O . ASN A 1 73 ? -13.168 2.039 15.130 1.00 92.62 73 ASN A O 1
ATOM 604 N N . GLY A 1 74 ? -13.624 1.843 12.947 1.00 92.25 74 GLY A N 1
ATOM 605 C CA . GLY A 1 74 ? -14.956 2.437 13.004 1.00 92.25 74 GLY A CA 1
ATOM 606 C C . GLY A 1 74 ? -15.905 1.639 13.895 1.00 92.25 74 GLY A C 1
ATOM 607 O O . GLY A 1 74 ? -16.501 2.212 14.803 1.00 92.25 74 GLY A O 1
ATOM 608 N N . ARG A 1 75 ? -15.982 0.316 13.703 1.00 90.56 75 ARG A N 1
ATOM 609 C CA . ARG A 1 75 ? -16.812 -0.575 14.533 1.00 90.56 75 ARG A CA 1
ATOM 610 C C . ARG A 1 75 ? -16.369 -0.590 15.993 1.00 90.56 75 ARG A C 1
ATOM 612 O O . ARG A 1 75 ? -17.212 -0.554 16.884 1.00 90.56 75 ARG A O 1
ATOM 619 N N . GLU A 1 76 ? -15.065 -0.633 16.257 1.00 89.56 76 GLU A N 1
ATOM 620 C CA . GLU A 1 76 ? -14.543 -0.571 17.627 1.00 89.56 76 GLU A CA 1
ATOM 621 C C . GLU A 1 76 ? -14.886 0.767 18.297 1.00 89.56 76 GLU A C 1
ATOM 623 O O . GLU A 1 76 ? -15.371 0.790 19.430 1.00 89.56 76 GLU A O 1
ATOM 628 N N . ASN A 1 77 ? -14.719 1.883 17.586 1.00 90.31 77 ASN A N 1
ATOM 629 C CA . ASN A 1 77 ? -15.075 3.210 18.087 1.00 90.31 77 ASN A CA 1
ATOM 630 C C . ASN A 1 77 ? -16.584 3.372 18.303 1.00 90.31 77 ASN A C 1
ATOM 632 O O . ASN A 1 77 ? -17.000 3.982 19.288 1.00 90.31 77 ASN A O 1
ATOM 636 N N . GLU A 1 78 ? -17.413 2.819 17.421 1.00 90.88 78 GLU A N 1
ATOM 637 C CA . GLU A 1 78 ? -18.864 2.810 17.587 1.00 90.88 78 GLU A CA 1
ATOM 638 C C . GLU A 1 78 ? -19.264 2.029 18.842 1.00 90.88 78 GLU A C 1
ATOM 640 O O . GLU A 1 78 ? -19.979 2.570 19.685 1.00 90.88 78 GLU A O 1
ATOM 645 N N . LYS A 1 79 ? -18.720 0.820 19.042 1.00 89.44 79 LYS A N 1
ATOM 646 C CA . LYS A 1 79 ? -18.934 0.038 20.271 1.00 89.44 79 LYS A CA 1
ATOM 647 C C . LYS A 1 79 ? -18.532 0.823 21.522 1.00 89.44 79 LYS A C 1
ATOM 649 O O . LYS A 1 79 ? -19.324 0.926 22.460 1.00 89.44 79 LYS A O 1
ATOM 654 N N . LYS A 1 80 ? -17.351 1.456 21.519 1.00 90.75 80 LYS A N 1
ATOM 655 C CA . LYS A 1 80 ? -16.892 2.339 22.610 1.00 90.75 80 LYS A CA 1
ATOM 656 C C . LYS A 1 80 ? -17.879 3.479 22.875 1.00 90.75 80 LYS A C 1
ATOM 658 O O . LYS A 1 80 ? -18.184 3.782 24.029 1.00 90.75 80 LYS A O 1
ATOM 663 N N . ASN A 1 81 ? -18.388 4.116 21.823 1.00 91.81 81 ASN A N 1
ATOM 664 C CA . ASN A 1 81 ? -19.334 5.224 21.936 1.00 91.81 81 ASN A CA 1
ATOM 665 C C . ASN A 1 81 ? -20.695 4.771 22.473 1.00 91.81 81 ASN A C 1
ATOM 667 O O . ASN A 1 81 ? -21.249 5.447 23.338 1.00 91.81 81 ASN A O 1
ATOM 671 N N . VAL A 1 82 ? -21.210 3.626 22.018 1.00 92.38 82 VAL A N 1
ATOM 672 C CA . VAL A 1 82 ? -22.453 3.031 22.529 1.00 92.38 82 VAL A CA 1
ATOM 673 C C . VAL A 1 82 ? -22.325 2.744 24.023 1.00 92.38 82 VAL A C 1
ATOM 675 O O . VAL A 1 82 ? -23.164 3.202 24.794 1.00 92.38 82 VAL A O 1
ATOM 678 N N . ILE A 1 83 ? -21.235 2.105 24.457 1.00 92.62 83 ILE A N 1
ATOM 679 C CA . ILE A 1 83 ? -20.961 1.839 25.878 1.00 92.62 83 ILE A CA 1
ATOM 680 C C . ILE A 1 83 ? -20.942 3.140 26.692 1.00 92.62 83 ILE A C 1
ATOM 682 O O . ILE A 1 83 ? -21.627 3.253 27.710 1.00 92.62 83 ILE A O 1
ATOM 686 N N . LYS A 1 84 ? -20.210 4.159 26.220 1.00 91.50 84 LYS A N 1
ATOM 687 C CA . LYS A 1 84 ? -20.132 5.472 26.883 1.00 91.50 84 LYS A CA 1
ATOM 688 C C . LYS A 1 84 ? -21.496 6.161 26.956 1.00 91.50 84 LYS A C 1
ATOM 690 O O . LYS A 1 84 ? -21.794 6.805 27.959 1.00 91.50 84 LYS A O 1
ATOM 695 N N . ASN A 1 85 ? -22.327 6.037 25.924 1.00 92.69 85 ASN A N 1
ATOM 696 C CA . ASN A 1 85 ? -23.665 6.623 25.896 1.00 92.69 85 ASN A CA 1
ATOM 697 C C . ASN A 1 85 ? -24.631 5.896 26.838 1.00 92.69 85 ASN A C 1
ATOM 699 O O . ASN A 1 85 ? -25.335 6.558 27.595 1.00 92.69 85 ASN A O 1
ATOM 703 N N . LEU A 1 86 ? -24.624 4.561 26.859 1.00 92.75 86 LEU A N 1
ATOM 704 C CA . LEU A 1 86 ? -25.452 3.776 27.779 1.00 92.75 86 LEU A CA 1
ATOM 705 C C . LEU A 1 86 ? -25.074 4.045 29.242 1.00 92.75 86 LEU A C 1
ATOM 707 O O . LEU A 1 86 ? -25.952 4.223 30.084 1.00 92.75 86 LEU A O 1
ATOM 711 N N . HIS A 1 87 ? -23.777 4.172 29.533 1.00 91.88 87 HIS A N 1
ATOM 712 C CA . HIS A 1 87 ? -23.305 4.535 30.868 1.00 91.88 87 HIS A CA 1
ATOM 713 C C . HIS A 1 87 ? -23.760 5.947 31.278 1.00 91.88 87 HIS A C 1
ATOM 715 O O . HIS A 1 87 ? -24.185 6.157 32.410 1.00 91.88 87 HIS A O 1
ATOM 721 N N . LYS A 1 88 ? -23.745 6.923 30.355 1.00 92.56 88 LYS A N 1
ATOM 722 C CA . LYS A 1 88 ? -24.284 8.279 30.604 1.00 92.56 88 LYS A CA 1
ATOM 723 C C . LYS A 1 88 ? -25.788 8.289 30.887 1.00 92.56 88 LYS A C 1
ATOM 725 O O . LYS A 1 88 ? -26.254 9.176 31.592 1.00 92.56 88 LYS A O 1
ATOM 730 N N . LEU A 1 89 ? -26.534 7.318 30.360 1.00 94.19 89 LEU A N 1
ATOM 731 C CA . LEU A 1 89 ? -27.957 7.116 30.656 1.00 94.19 89 LEU A CA 1
ATOM 732 C C . LEU A 1 89 ? -28.194 6.403 31.997 1.00 94.19 89 LEU A C 1
ATOM 734 O O . LEU A 1 89 ? -29.323 6.022 32.297 1.00 94.19 89 LEU A O 1
ATOM 738 N N . ASN A 1 90 ? -27.147 6.243 32.813 1.00 92.56 90 ASN A N 1
ATOM 739 C CA . ASN A 1 90 ? -27.200 5.628 34.136 1.00 92.56 90 ASN A CA 1
ATOM 740 C C . ASN A 1 90 ? -27.627 4.146 34.107 1.00 92.56 90 ASN A C 1
ATOM 742 O O . ASN A 1 90 ? -28.187 3.628 35.074 1.00 92.56 90 ASN A O 1
ATOM 746 N N . ILE A 1 91 ? -27.382 3.457 32.986 1.00 93.31 91 ILE A N 1
ATOM 747 C CA . ILE A 1 91 ? -27.654 2.024 32.852 1.00 93.31 91 ILE A CA 1
ATOM 748 C C . ILE A 1 91 ? -26.547 1.242 33.587 1.00 93.31 91 ILE A C 1
ATOM 750 O O . ILE A 1 91 ? -25.368 1.536 33.376 1.00 93.31 91 ILE A O 1
ATOM 754 N N . PRO A 1 92 ? -26.889 0.242 34.425 1.00 94.38 92 PRO A N 1
ATOM 755 C CA . PRO A 1 92 ? -25.902 -0.590 35.114 1.00 94.38 92 PRO A CA 1
ATOM 756 C C . PRO A 1 92 ? -24.959 -1.313 34.149 1.00 94.38 92 PRO A C 1
ATOM 758 O O . PRO A 1 92 ? -25.382 -1.772 33.085 1.00 94.38 92 PRO A O 1
ATOM 761 N N . ILE A 1 93 ? -23.696 -1.472 34.555 1.00 91.31 93 ILE A N 1
ATOM 762 C CA . ILE A 1 93 ? -22.644 -2.100 33.741 1.00 91.31 93 ILE A CA 1
ATOM 763 C C . ILE A 1 93 ? -23.036 -3.523 33.321 1.00 91.31 93 ILE A C 1
ATOM 765 O O . ILE A 1 93 ? -22.792 -3.876 32.171 1.00 91.31 93 ILE A O 1
ATOM 769 N N . GLU A 1 94 ? -23.715 -4.297 34.178 1.00 92.75 94 GLU A N 1
ATOM 770 C CA . GLU A 1 94 ? -24.141 -5.665 33.838 1.00 92.75 94 GLU A CA 1
ATOM 771 C C . GLU A 1 94 ? -25.130 -5.676 32.661 1.00 92.75 94 GLU A C 1
ATOM 773 O O . GLU A 1 94 ? -25.034 -6.499 31.752 1.00 92.75 94 GLU A O 1
ATOM 778 N N . LYS A 1 95 ? -26.065 -4.715 32.630 1.00 92.62 95 LYS A N 1
ATOM 779 C CA . LYS A 1 95 ? -27.035 -4.583 31.531 1.00 92.62 95 LYS A CA 1
ATOM 780 C C . LYS A 1 95 ? -26.385 -4.074 30.249 1.00 92.62 95 LYS A C 1
ATOM 782 O O . LYS A 1 95 ? -26.794 -4.475 29.165 1.00 92.62 95 LYS A O 1
ATOM 787 N N . ILE A 1 96 ? -25.380 -3.204 30.364 1.00 92.50 96 ILE A N 1
ATOM 788 C CA . ILE A 1 96 ? -24.596 -2.746 29.211 1.00 92.50 96 ILE A CA 1
ATOM 789 C C . ILE A 1 96 ? -23.828 -3.925 28.619 1.00 92.50 96 ILE A C 1
ATOM 791 O O . ILE A 1 96 ? -23.962 -4.177 27.429 1.00 92.50 96 ILE A O 1
ATOM 795 N N . ALA A 1 97 ? -23.094 -4.669 29.448 1.00 93.19 97 ALA A N 1
ATOM 796 C CA . ALA A 1 97 ? -22.339 -5.862 29.069 1.00 93.19 97 ALA A CA 1
ATOM 797 C C . ALA A 1 97 ? -23.208 -6.869 28.298 1.00 93.19 97 ALA A C 1
ATOM 799 O O . ALA A 1 97 ? -22.841 -7.288 27.202 1.00 93.19 97 ALA A O 1
ATOM 800 N N . GLN A 1 98 ? -24.418 -7.146 28.798 1.00 92.75 98 GLN A N 1
ATOM 801 C CA . GLN A 1 98 ? -25.400 -7.976 28.094 1.00 92.75 98 GLN A CA 1
ATOM 802 C C . GLN A 1 98 ? -25.837 -7.383 26.746 1.00 92.75 98 GLN A C 1
ATOM 804 O O . GLN A 1 98 ? -25.940 -8.114 25.767 1.00 92.75 98 GLN A O 1
ATOM 809 N N . ALA A 1 99 ? -26.086 -6.072 26.671 1.00 90.31 99 ALA A N 1
ATOM 810 C CA . ALA A 1 99 ? -26.576 -5.415 25.457 1.00 90.31 99 ALA A CA 1
ATOM 811 C C . ALA A 1 99 ? -25.526 -5.294 24.339 1.00 90.31 99 ALA A C 1
ATOM 813 O O . ALA A 1 99 ? -25.894 -5.260 23.167 1.00 90.31 99 ALA A O 1
ATOM 814 N N . VAL A 1 100 ? -24.238 -5.195 24.683 1.00 90.12 100 VAL A N 1
ATOM 815 C CA . VAL A 1 100 ? -23.132 -5.125 23.708 1.00 90.12 100 VAL A CA 1
ATOM 816 C C . VAL A 1 100 ? -22.370 -6.442 23.545 1.00 90.12 100 VAL A C 1
ATOM 818 O O . VAL A 1 100 ? -21.377 -6.464 22.819 1.00 90.12 100 VAL A O 1
ATOM 821 N N . GLU A 1 101 ? -22.842 -7.519 24.182 1.00 91.00 101 GLU A N 1
ATOM 822 C CA . GLU A 1 101 ? -22.240 -8.860 24.149 1.00 91.00 101 GLU A CA 1
ATOM 823 C C . GLU A 1 101 ? -20.754 -8.857 24.556 1.00 91.00 101 GLU A C 1
ATOM 825 O O . GLU A 1 101 ? -19.905 -9.458 23.899 1.00 91.00 101 GLU A O 1
ATOM 830 N N . LEU A 1 102 ? -20.433 -8.141 25.636 1.00 90.94 102 LEU A N 1
ATOM 831 C CA . LEU A 1 102 ? -19.084 -8.035 26.202 1.00 90.94 102 LEU A CA 1
ATOM 832 C C . LEU A 1 102 ? -19.086 -8.410 27.680 1.00 90.94 102 LEU A C 1
ATOM 834 O O . LEU A 1 102 ? -20.123 -8.388 28.340 1.00 90.94 102 LEU A O 1
ATOM 838 N N . ASN A 1 103 ? -17.905 -8.676 28.226 1.00 93.25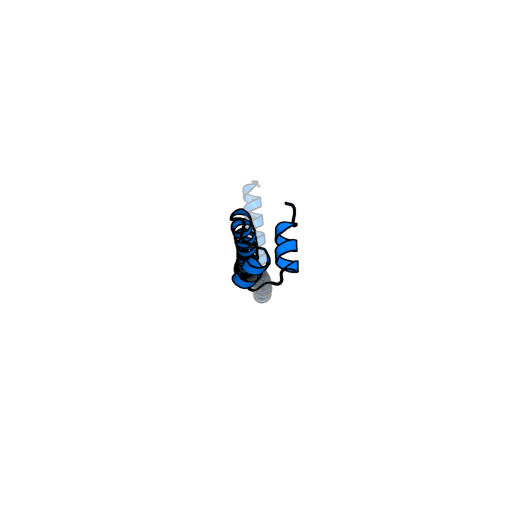 103 ASN A N 1
ATOM 839 C CA . ASN A 1 103 ? -17.740 -8.878 29.659 1.00 93.25 103 ASN A CA 1
ATOM 840 C C . ASN A 1 103 ? -17.724 -7.535 30.403 1.00 93.25 103 ASN A C 1
ATOM 842 O O . ASN A 1 103 ? -17.298 -6.504 29.879 1.00 93.25 103 ASN A O 1
ATOM 846 N N . GLU A 1 104 ? -18.125 -7.536 31.675 1.00 92.12 104 GLU A N 1
ATOM 847 C CA . GLU A 1 104 ? -18.118 -6.315 32.493 1.00 92.12 104 GLU A CA 1
ATOM 848 C C . GLU A 1 104 ? -16.726 -5.684 32.623 1.00 92.12 104 GLU A C 1
ATOM 850 O O . GLU A 1 104 ? -16.604 -4.462 32.709 1.00 92.12 104 GLU A O 1
ATOM 855 N N . GLU A 1 105 ? -15.671 -6.502 32.637 1.00 91.19 105 GLU A N 1
ATOM 856 C CA . GLU A 1 105 ? -14.282 -6.036 32.667 1.00 91.19 105 GLU A CA 1
ATOM 857 C C . GLU A 1 105 ? -13.918 -5.256 31.397 1.00 91.19 105 GLU A C 1
ATOM 859 O O . GLU A 1 105 ? -13.315 -4.186 31.483 1.00 91.19 105 GLU A O 1
ATOM 864 N N . GLU A 1 106 ? -14.353 -5.733 30.229 1.00 89.25 106 GLU A N 1
ATOM 865 C CA . GLU A 1 106 ? -14.134 -5.071 28.939 1.00 89.25 106 GLU A CA 1
ATOM 866 C C . GLU A 1 106 ? -14.914 -3.755 28.864 1.00 89.25 106 GLU A C 1
ATOM 868 O O . GLU A 1 106 ? -14.379 -2.723 28.457 1.00 89.25 106 GLU A O 1
ATOM 873 N N . VAL A 1 107 ? -16.163 -3.753 29.338 1.00 90.44 107 VAL A N 1
ATOM 874 C CA . VAL A 1 107 ? -16.982 -2.538 29.447 1.00 90.44 107 VAL A CA 1
ATOM 875 C C . VAL A 1 107 ? -16.310 -1.506 30.361 1.00 90.44 107 VAL A C 1
ATOM 877 O O . VAL A 1 107 ? -16.207 -0.334 29.993 1.00 90.44 107 VAL A O 1
ATOM 880 N N . LYS A 1 108 ? -15.790 -1.926 31.522 1.00 90.50 108 LYS A N 1
ATOM 881 C CA . LYS A 1 108 ? -15.025 -1.056 32.433 1.00 90.50 108 LYS A CA 1
ATOM 882 C C . LYS A 1 108 ? -13.751 -0.527 31.774 1.00 90.50 108 LYS A C 1
ATOM 884 O O . LYS A 1 108 ? -13.441 0.652 31.934 1.00 90.50 108 LYS A O 1
ATOM 889 N N . ALA A 1 109 ? -13.039 -1.351 31.005 1.00 90.38 109 ALA A N 1
ATOM 890 C CA . ALA A 1 109 ? -11.853 -0.925 30.266 1.00 90.38 109 ALA A CA 1
ATOM 891 C C . ALA A 1 109 ? -12.184 0.181 29.246 1.00 90.38 109 ALA A C 1
ATOM 893 O O . ALA A 1 109 ? -11.520 1.217 29.232 1.00 90.38 109 ALA A O 1
ATOM 894 N N . PHE A 1 110 ? -13.264 0.031 28.471 1.00 87.75 110 PHE A N 1
ATOM 895 C CA . PHE A 1 110 ? -13.707 1.048 27.506 1.00 87.75 110 PHE A CA 1
ATOM 896 C C . PHE A 1 110 ? -14.179 2.360 28.151 1.00 87.75 110 PHE A C 1
ATOM 898 O O . PHE A 1 110 ? -14.073 3.429 27.539 1.00 87.75 110 PHE A O 1
ATOM 905 N N . LEU A 1 111 ? -14.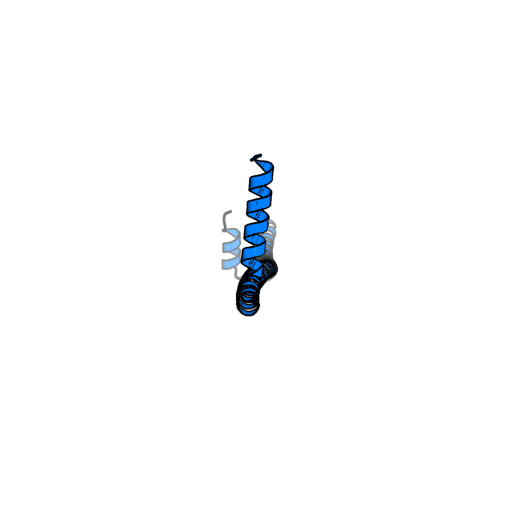701 2.299 29.378 1.00 87.00 111 LEU A N 1
ATOM 906 C CA . LEU A 1 111 ? -15.073 3.483 30.157 1.00 87.00 111 LEU A CA 1
ATOM 907 C C . LEU A 1 111 ? -13.852 4.183 30.775 1.00 87.00 111 LEU A C 1
ATOM 909 O O . LEU A 1 111 ? -13.840 5.412 30.853 1.00 87.00 111 LEU A O 1
ATOM 913 N N . ASN A 1 112 ? -12.826 3.421 31.164 1.00 84.56 112 ASN A N 1
ATOM 914 C CA . ASN A 1 112 ? -11.599 3.926 31.788 1.00 84.56 112 ASN A CA 1
ATOM 915 C C . ASN A 1 112 ? -10.520 4.371 30.788 1.00 84.56 112 ASN A C 1
ATOM 917 O O . ASN A 1 112 ? -9.567 5.043 31.184 1.00 84.56 112 ASN A O 1
ATOM 921 N N . GLU A 1 113 ? -10.657 4.026 29.507 1.00 77.38 113 GLU A N 1
ATOM 922 C CA . GLU A 1 113 ? -9.787 4.497 28.428 1.00 77.38 113 GLU A CA 1
ATOM 923 C C . GLU A 1 113 ? -9.851 6.037 28.335 1.00 77.38 113 GLU A C 1
ATOM 925 O O . GLU A 1 113 ? -10.814 6.624 27.818 1.00 77.38 113 GLU A O 1
ATOM 930 N N . LYS A 1 114 ? -8.827 6.709 28.877 1.00 59.28 114 LYS A N 1
ATOM 931 C CA . LYS A 1 114 ? -8.637 8.156 28.724 1.00 59.28 114 LYS A CA 1
ATOM 932 C C . LYS A 1 114 ? -8.177 8.459 27.295 1.00 59.28 114 LYS A C 1
A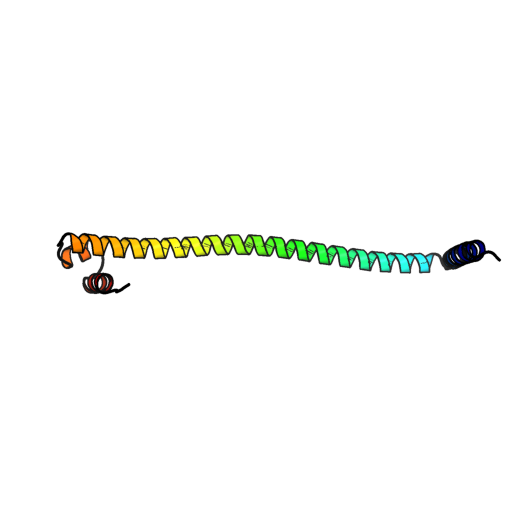TOM 934 O O . LYS A 1 114 ? -7.367 7.723 26.741 1.00 59.28 114 LYS A O 1
ATOM 939 N N . LYS A 1 115 ? -8.744 9.528 26.725 1.00 54.94 115 LYS A N 1
ATOM 940 C CA . LYS A 1 115 ? -8.287 10.133 25.466 1.00 54.94 115 LYS A CA 1
ATOM 941 C C . LYS A 1 115 ? -6.843 10.600 25.572 1.00 54.94 115 LYS A C 1
ATOM 943 O O . LYS A 1 115 ? -6.488 11.093 26.666 1.00 54.94 115 LYS A O 1
#

Sequence (115 aa):
MSAKENEEIDKTLKELNKLSKDPEEVAKYEEREWSIMRYDVEMKTNRELGEKEGEIRGLKIGEKRGRIEGEKNGRENEKKNVIKNLHKLNIPIEKIAQAVELNEEEVKAFLNEKK

Foldseek 3Di:
DDPVVVVVVVVVVVVVVLVPDDPVVVVVVVVVVVVVVVVVVVVVVVVVVVVVVVVVVVVVVVVVVCVVVVVVVVVVVVLLVQLVVCVVVVHDLVVNCVVSVHDSVVSVVSVPDDD

pLDDT: mean 88.28, std 10.39, range [54.12, 97.56]

Secondary structure (DSSP, 8-state):
--HHHHHHHHHHHHHHHHHTS-HHHHHHHHHHHHHHHHHHHHHHHHHHHHHHHHHHHHHHHHHHHHHHHHHHHHHHHHHHHHHHHHHHTT--HHHHHHHHT--HHHHHHHHH---

Radius of gyration: 38.35 Å; chains: 1; bounding box: 67×40×86 Å